Protein AF-A0A2H9L114-F1 (afdb_monomer_lite)

Foldseek 3Di:
DDDQDDDVVCVVVLVVLVVCVVVVPPVSVVVVVVVVVVVVVCVVPVVVVVPPPPVPGDDD

pLDDT: mean 72.31, std 15.53, range [40.88, 92.88]

Radius of gyration: 13.01 Å; chains: 1; bounding box: 33×22×29 Å

Secondary structure (DSSP, 8-state):
-------HHHHHHHHHHHHHHHTT-HHHHHHHHHHHHHHHHHHH-HHHHHTS-TTSSPP-

Sequence (60 aa):
MASFKMPPEFSRDFEQLKTRAAKGQVGAQKLLKLLDDAKKELSLDISAGEKIQKNLWPKE

Structure (mmCIF, N/CA/C/O backbone):
data_AF-A0A2H9L114-F1
#
_entry.id   AF-A0A2H9L114-F1
#
loop_
_atom_site.group_PDB
_atom_site.id
_atom_site.type_symbol
_atom_site.label_atom_id
_atom_site.label_alt_id
_atom_site.label_comp_id
_atom_site.label_asym_id
_atom_site.label_entity_id
_atom_site.label_seq_id
_atom_site.pdbx_PDB_ins_code
_atom_site.Cartn_x
_atom_site.Cartn_y
_atom_site.Cartn_z
_atom_site.occupancy
_atom_site.B_iso_or_equiv
_atom_site.auth_seq_id
_atom_site.auth_comp_id
_atom_site.auth_asym_id
_atom_site.auth_atom_id
_atom_site.pdbx_PDB_model_num
ATOM 1 N N . MET A 1 1 ? 19.033 -9.203 -4.952 1.00 40.88 1 MET A N 1
ATOM 2 C CA . MET A 1 1 ? 17.774 -8.568 -4.506 1.00 40.88 1 MET A CA 1
ATOM 3 C C . MET A 1 1 ? 18.031 -7.075 -4.382 1.00 40.88 1 MET A C 1
ATOM 5 O O . MET A 1 1 ? 18.745 -6.679 -3.470 1.00 40.88 1 MET A O 1
ATOM 9 N N . ALA A 1 2 ? 17.563 -6.270 -5.339 1.00 42.03 2 ALA A N 1
ATOM 10 C CA . ALA A 1 2 ? 17.702 -4.816 -5.267 1.00 42.03 2 ALA A CA 1
ATOM 11 C C . ALA A 1 2 ? 16.847 -4.293 -4.103 1.00 42.03 2 ALA A C 1
ATOM 13 O O . ALA A 1 2 ? 15.649 -4.567 -4.031 1.00 42.03 2 ALA A O 1
ATOM 14 N N . SER A 1 3 ? 17.478 -3.609 -3.152 1.00 44.03 3 SER A N 1
ATOM 15 C CA . SER A 1 3 ? 16.796 -3.064 -1.981 1.00 44.03 3 SER A CA 1
ATOM 16 C C . SER A 1 3 ? 16.148 -1.739 -2.373 1.00 44.03 3 SER A C 1
ATOM 18 O O . SER A 1 3 ? 16.832 -0.729 -2.524 1.00 44.03 3 SER A O 1
ATOM 20 N N . PHE A 1 4 ? 14.833 -1.753 -2.596 1.00 54.81 4 PHE A N 1
ATOM 21 C CA . PHE A 1 4 ? 14.052 -0.561 -2.921 1.00 54.81 4 PHE A CA 1
ATOM 22 C C . PHE A 1 4 ? 13.985 0.356 -1.691 1.00 54.81 4 PHE A C 1
ATOM 24 O O . PHE A 1 4 ? 13.178 0.146 -0.782 1.00 54.81 4 PHE A O 1
ATOM 31 N N . LYS A 1 5 ? 14.864 1.361 -1.628 1.00 56.66 5 LYS A N 1
ATOM 32 C CA . LYS A 1 5 ? 14.843 2.370 -0.562 1.00 56.66 5 LYS A CA 1
ATOM 33 C C . LYS A 1 5 ? 13.807 3.439 -0.906 1.00 56.66 5 LYS A C 1
ATOM 35 O O . LYS A 1 5 ? 14.024 4.262 -1.788 1.00 56.66 5 LYS A O 1
ATOM 40 N N . MET A 1 6 ? 12.674 3.419 -0.204 1.00 59.91 6 MET A N 1
ATOM 41 C CA . MET A 1 6 ? 11.692 4.501 -0.295 1.00 59.91 6 MET A CA 1
ATOM 42 C C . MET A 1 6 ? 12.261 5.788 0.325 1.00 59.91 6 MET A C 1
ATOM 44 O O . MET A 1 6 ? 12.866 5.714 1.400 1.00 59.91 6 MET A O 1
ATOM 48 N N . PRO A 1 7 ? 12.054 6.961 -0.303 1.00 61.06 7 PRO A N 1
ATOM 49 C CA . PRO A 1 7 ? 12.418 8.239 0.295 1.00 61.06 7 PRO A CA 1
ATOM 50 C C . PRO A 1 7 ? 11.722 8.435 1.654 1.00 61.06 7 PRO A C 1
ATOM 52 O O . PRO A 1 7 ? 10.591 7.980 1.837 1.00 61.06 7 PRO A O 1
ATOM 55 N N . PRO A 1 8 ? 12.344 9.150 2.605 1.00 57.97 8 PRO A N 1
ATOM 56 C CA . PRO A 1 8 ? 11.798 9.342 3.953 1.00 57.97 8 PRO A CA 1
ATOM 57 C C . PRO A 1 8 ? 10.435 10.056 3.978 1.00 57.97 8 PRO A C 1
ATOM 59 O O . PRO A 1 8 ? 9.642 9.842 4.895 1.00 57.97 8 PRO A O 1
ATOM 62 N N . GLU A 1 9 ? 10.139 10.865 2.961 1.00 56.81 9 GLU A N 1
ATOM 63 C CA . GLU A 1 9 ? 8.847 11.538 2.772 1.00 56.81 9 GLU A CA 1
ATOM 64 C C . GLU A 1 9 ? 7.716 10.523 2.554 1.00 56.81 9 GLU A C 1
ATOM 66 O O . GLU A 1 9 ? 6.684 10.578 3.227 1.00 56.81 9 GLU A O 1
ATOM 71 N N . PHE A 1 10 ? 7.970 9.502 1.728 1.00 68.12 10 PHE A N 1
ATOM 72 C CA . PHE A 1 10 ? 7.036 8.398 1.521 1.00 68.12 10 PHE A CA 1
ATOM 73 C C . PHE A 1 10 ? 6.804 7.605 2.804 1.00 68.12 10 PHE A C 1
ATOM 75 O O . PHE A 1 10 ? 5.693 7.138 3.031 1.00 68.12 10 PHE A O 1
ATOM 82 N N . SER A 1 11 ? 7.808 7.480 3.675 1.00 71.25 11 SER A N 1
ATOM 83 C CA . SER A 1 11 ? 7.664 6.774 4.952 1.00 71.25 11 SER A CA 1
ATOM 84 C C . SER A 1 11 ? 6.621 7.437 5.855 1.00 71.25 11 SER A C 1
ATOM 86 O O . SER A 1 11 ? 5.773 6.750 6.419 1.00 71.25 11 SER A O 1
ATOM 88 N N . ARG A 1 12 ? 6.631 8.773 5.970 1.00 79.06 12 ARG A N 1
ATOM 89 C CA . ARG A 1 12 ? 5.680 9.498 6.830 1.00 79.06 12 ARG A CA 1
ATOM 90 C C . ARG A 1 12 ? 4.254 9.427 6.288 1.00 79.06 12 ARG A C 1
ATOM 92 O O . ARG A 1 12 ? 3.325 9.171 7.058 1.00 79.06 12 ARG A O 1
ATOM 99 N N . ASP A 1 13 ? 4.082 9.625 4.987 1.00 79.94 13 ASP A N 1
ATOM 100 C CA . ASP A 1 13 ? 2.764 9.586 4.349 1.00 79.94 13 ASP A CA 1
ATOM 101 C C . ASP A 1 13 ? 2.187 8.167 4.325 1.00 79.94 13 ASP A C 1
ATOM 103 O O . ASP A 1 13 ? 0.995 7.968 4.571 1.00 79.94 13 ASP A O 1
ATOM 107 N N . PHE A 1 14 ? 3.039 7.157 4.134 1.00 82.19 14 PHE A N 1
ATOM 108 C CA . PHE A 1 14 ? 2.642 5.754 4.185 1.00 82.19 14 PHE A CA 1
ATOM 109 C C . PHE A 1 14 ? 2.220 5.325 5.596 1.00 82.19 14 PHE A C 1
ATOM 111 O O . PHE A 1 14 ? 1.215 4.631 5.746 1.00 82.19 14 PHE A O 1
ATOM 118 N N . GLU A 1 15 ? 2.906 5.783 6.647 1.00 85.56 15 GLU A N 1
ATOM 119 C CA . GLU A 1 15 ? 2.492 5.518 8.033 1.00 85.56 15 GLU A CA 1
ATOM 120 C C . GLU A 1 15 ? 1.165 6.209 8.393 1.00 85.56 15 GLU A C 1
ATOM 122 O O . GLU A 1 15 ? 0.294 5.613 9.041 1.00 85.56 15 GLU A O 1
ATOM 127 N N . GLN A 1 16 ? 0.936 7.436 7.910 1.00 87.69 16 GLN A N 1
ATO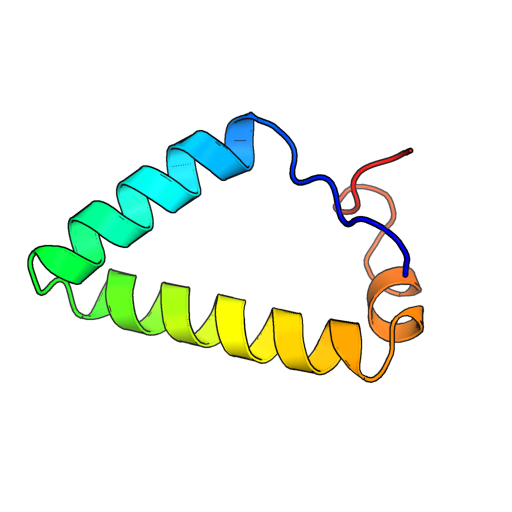M 128 C CA . GLN A 1 16 ? -0.369 8.088 8.054 1.00 87.69 16 GLN A CA 1
ATOM 129 C C . GLN A 1 16 ? -1.472 7.324 7.317 1.00 87.69 16 GLN A C 1
ATOM 131 O O . GLN A 1 16 ? -2.572 7.154 7.853 1.00 87.69 16 GLN A O 1
ATOM 136 N N . LEU A 1 17 ? -1.182 6.837 6.109 1.00 87.62 17 LEU A N 1
ATOM 137 C CA . LEU A 1 17 ? -2.109 6.050 5.306 1.00 87.62 17 LEU A CA 1
ATOM 138 C C . LEU A 1 17 ? -2.475 4.728 6.002 1.00 87.62 17 LEU A C 1
ATOM 140 O O . LEU A 1 17 ? -3.661 4.415 6.117 1.00 87.62 17 LEU A O 1
ATOM 144 N N . LYS A 1 18 ? -1.491 4.003 6.557 1.00 86.56 18 LYS A N 1
ATOM 145 C CA . LYS A 1 18 ? -1.716 2.810 7.397 1.00 86.56 18 LYS A CA 1
ATOM 146 C C . LYS A 1 18 ? -2.594 3.113 8.600 1.00 86.56 18 LYS A C 1
ATOM 148 O O . LYS A 1 18 ? -3.573 2.410 8.841 1.00 86.56 18 LYS A O 1
ATOM 153 N N . THR A 1 19 ? -2.287 4.189 9.320 1.00 91.50 19 THR A N 1
ATOM 154 C CA . THR A 1 19 ? -3.051 4.60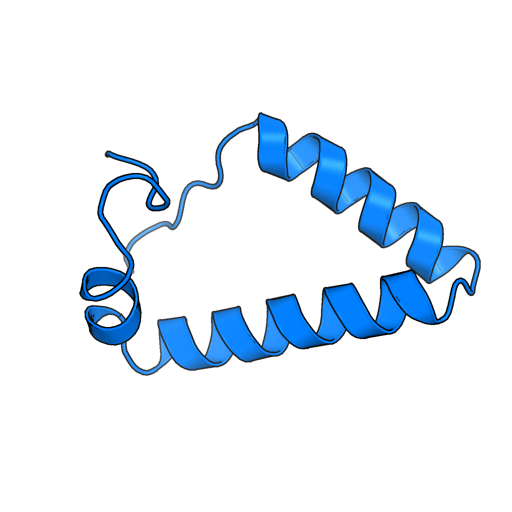5 10.502 1.00 91.50 19 THR A CA 1
ATOM 155 C C . THR A 1 19 ? -4.512 4.889 10.147 1.00 91.50 19 THR A C 1
ATOM 157 O O . THR A 1 19 ? -5.428 4.480 10.858 1.00 91.50 19 THR A O 1
ATOM 160 N N . ARG A 1 20 ? -4.757 5.572 9.025 1.00 89.88 20 ARG A N 1
ATOM 161 C CA . ARG A 1 20 ? -6.107 5.877 8.531 1.00 89.88 20 ARG A CA 1
ATOM 162 C C . ARG A 1 20 ? -6.865 4.626 8.084 1.00 89.88 20 ARG A C 1
ATOM 164 O O . ARG A 1 20 ? -8.045 4.488 8.401 1.00 89.88 20 ARG A O 1
ATOM 171 N N . ALA A 1 21 ? -6.193 3.696 7.412 1.00 90.00 21 ALA A N 1
ATOM 172 C CA . ALA A 1 21 ? -6.778 2.418 7.018 1.00 90.00 21 ALA A CA 1
ATOM 173 C C . ALA A 1 21 ? -7.144 1.540 8.226 1.00 90.00 21 ALA A C 1
ATOM 175 O O . ALA A 1 21 ? -8.215 0.930 8.233 1.00 90.00 21 ALA A O 1
ATOM 176 N N . ALA A 1 22 ? -6.299 1.532 9.264 1.00 88.75 22 ALA A N 1
ATOM 177 C CA . ALA A 1 22 ? -6.554 0.837 10.527 1.00 88.75 22 AL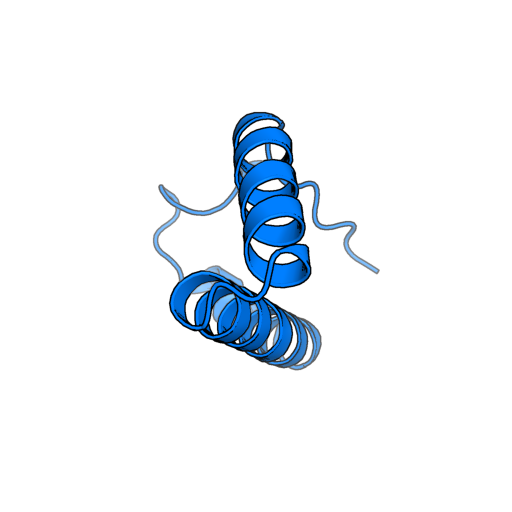A A CA 1
ATOM 178 C C . ALA A 1 22 ? -7.764 1.416 11.278 1.00 88.75 22 ALA A C 1
ATOM 180 O O . ALA A 1 22 ? -8.508 0.681 11.918 1.00 88.75 22 ALA A O 1
ATOM 181 N N . LYS A 1 23 ? -8.021 2.723 11.135 1.00 92.38 23 LYS A N 1
ATOM 182 C CA . LYS A 1 23 ? -9.228 3.396 11.649 1.00 92.38 23 LYS A CA 1
ATOM 183 C C . LYS A 1 23 ? -10.493 3.135 10.812 1.00 92.38 23 LYS A C 1
ATOM 185 O O . LYS A 1 23 ? -11.515 3.767 11.055 1.00 92.38 23 LYS A O 1
ATOM 190 N N . GLY A 1 24 ? -10.438 2.250 9.813 1.00 89.00 24 GLY A N 1
ATOM 191 C CA . GLY A 1 24 ? -11.592 1.882 8.987 1.00 89.00 24 GLY A CA 1
ATOM 192 C C . GLY A 1 24 ? -11.895 2.847 7.838 1.00 89.00 24 GLY A C 1
ATOM 193 O O . GLY A 1 24 ? -12.960 2.759 7.230 1.00 89.00 24 GLY A O 1
ATOM 194 N N . GLN A 1 25 ? -10.983 3.769 7.496 1.00 92.88 25 GLN A N 1
ATOM 195 C CA . GLN A 1 25 ? -11.183 4.620 6.321 1.00 92.88 25 GLN A CA 1
ATOM 196 C C . GLN A 1 25 ? -11.031 3.803 5.031 1.00 92.88 25 GLN A C 1
ATOM 198 O O . GLN A 1 25 ? -9.921 3.465 4.617 1.00 92.88 25 GLN A O 1
ATOM 203 N N . VAL A 1 26 ? -12.155 3.546 4.357 1.00 90.44 26 VAL A N 1
ATOM 204 C CA . VAL A 1 26 ? -12.235 2.732 3.128 1.00 90.44 26 VAL A CA 1
ATOM 205 C C . VAL A 1 26 ? -11.312 3.252 2.022 1.00 90.44 26 VAL A C 1
ATOM 207 O O . VAL A 1 26 ? -10.664 2.468 1.332 1.00 90.44 26 VAL A O 1
ATOM 210 N N . GLY A 1 27 ? -11.205 4.575 1.862 1.00 88.06 27 GLY A N 1
ATOM 211 C CA . GLY A 1 27 ? -10.300 5.182 0.880 1.00 88.06 27 GLY A CA 1
ATOM 212 C C . GLY A 1 27 ? -8.829 4.842 1.139 1.00 88.06 27 GLY A C 1
ATOM 213 O O . GLY A 1 27 ? -8.108 4.484 0.212 1.00 88.06 27 GLY A O 1
ATOM 214 N N . ALA A 1 28 ? -8.404 4.866 2.406 1.00 88.31 28 ALA A N 1
ATOM 215 C CA . ALA A 1 28 ? -7.037 4.531 2.796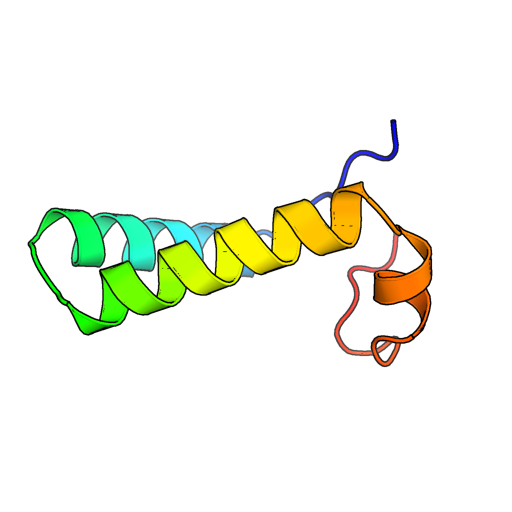 1.00 88.31 28 ALA A CA 1
ATOM 216 C C . ALA A 1 28 ? -6.734 3.034 2.609 1.00 88.31 28 ALA A C 1
ATOM 218 O O . ALA A 1 28 ? -5.656 2.680 2.141 1.00 88.31 28 ALA A O 1
ATOM 219 N N . GLN A 1 29 ? -7.700 2.157 2.897 1.00 87.88 29 GLN A N 1
ATOM 220 C CA . GLN A 1 29 ? -7.575 0.715 2.649 1.00 87.88 29 GLN A CA 1
ATOM 221 C C . GLN A 1 29 ? -7.416 0.402 1.155 1.00 87.88 29 GLN A C 1
ATOM 223 O O . GLN A 1 29 ? -6.542 -0.377 0.778 1.00 87.88 29 GLN A O 1
ATOM 228 N N . LYS A 1 30 ? -8.221 1.044 0.294 1.00 91.38 30 LYS A N 1
ATOM 229 C CA . LYS A 1 30 ? -8.115 0.898 -1.167 1.00 91.38 30 LYS A CA 1
ATOM 230 C C . LYS A 1 30 ? -6.745 1.338 -1.681 1.00 91.38 30 LYS A C 1
ATOM 232 O O . LYS A 1 30 ? -6.133 0.624 -2.466 1.00 91.38 30 LYS A O 1
ATOM 237 N N . LEU A 1 31 ? -6.254 2.480 -1.203 1.00 88.56 31 LEU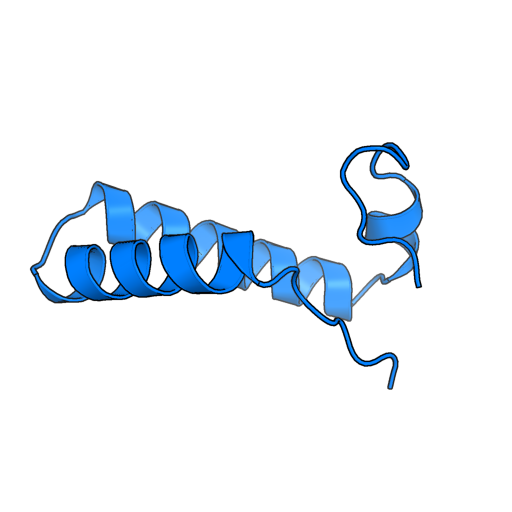 A N 1
ATOM 238 C CA . LEU A 1 31 ? -4.933 3.001 -1.555 1.00 88.56 31 LEU A CA 1
ATOM 239 C C . LEU A 1 31 ? -3.799 2.059 -1.134 1.00 88.56 31 LEU A C 1
ATOM 241 O O . LEU A 1 31 ? -2.904 1.800 -1.931 1.00 88.56 31 LEU A O 1
ATOM 245 N N . LEU A 1 32 ? -3.848 1.497 0.078 1.00 86.94 32 LEU A N 1
ATOM 246 C CA . LEU A 1 32 ? -2.846 0.520 0.518 1.00 86.94 32 LEU A CA 1
ATOM 247 C C . LEU A 1 32 ? -2.853 -0.745 -0.333 1.00 86.94 32 LEU A C 1
ATOM 249 O O . LEU A 1 32 ? -1.785 -1.253 -0.657 1.00 86.94 32 LEU A O 1
ATOM 253 N N . LYS A 1 33 ? -4.039 -1.230 -0.714 1.00 88.12 33 LYS A N 1
ATOM 254 C CA . LYS A 1 33 ? -4.157 -2.396 -1.589 1.00 88.12 33 LYS A CA 1
ATOM 255 C C . LYS A 1 33 ? -3.521 -2.138 -2.957 1.00 88.12 33 LYS A C 1
ATOM 257 O O . LYS A 1 33 ? -2.718 -2.945 -3.399 1.00 88.12 33 LYS A O 1
ATOM 262 N N . LEU A 1 34 ? -3.807 -0.988 -3.572 1.00 87.62 34 LEU A N 1
ATOM 263 C CA . LEU A 1 34 ? -3.195 -0.600 -4.849 1.00 87.62 34 LEU A CA 1
ATOM 264 C C . LEU A 1 34 ? -1.666 -0.531 -4.760 1.00 87.62 34 LEU A C 1
ATOM 266 O O . LEU A 1 34 ? -0.976 -0.977 -5.671 1.00 87.62 34 LEU A O 1
ATOM 270 N N . LEU A 1 35 ? -1.131 0.001 -3.657 1.00 84.69 35 LEU A N 1
ATOM 271 C CA . LEU A 1 35 ? 0.315 0.050 -3.434 1.00 84.69 35 LEU A CA 1
ATOM 272 C C . LEU A 1 35 ? 0.932 -1.344 -3.257 1.00 84.69 35 LEU A C 1
ATOM 274 O O . LEU A 1 35 ? 2.065 -1.559 -3.678 1.00 84.69 35 LEU A O 1
ATOM 278 N N . ASP A 1 36 ? 0.224 -2.276 -2.620 1.00 84.06 36 ASP A N 1
ATOM 279 C CA . ASP A 1 36 ? 0.684 -3.658 -2.448 1.00 84.06 36 ASP A CA 1
ATOM 280 C C . ASP A 1 36 ? 0.681 -4.429 -3.774 1.00 84.06 36 ASP A C 1
ATOM 282 O O . ASP A 1 36 ? 1.669 -5.082 -4.112 1.00 84.06 36 ASP A O 1
ATOM 286 N N . ASP A 1 37 ? -0.386 -4.280 -4.561 1.00 84.94 37 ASP A N 1
ATOM 287 C CA . ASP A 1 37 ? -0.509 -4.890 -5.887 1.00 84.94 37 ASP A CA 1
ATOM 288 C C . ASP A 1 37 ? 0.579 -4.346 -6.834 1.00 84.94 37 ASP A C 1
ATOM 290 O O . ASP A 1 37 ? 1.318 -5.123 -7.439 1.00 84.94 37 ASP A O 1
ATOM 294 N N . ALA A 1 38 ? 0.801 -3.027 -6.848 1.00 82.00 38 ALA A N 1
ATOM 295 C CA . ALA A 1 38 ? 1.873 -2.411 -7.631 1.00 82.00 38 ALA A CA 1
ATOM 296 C C . ALA A 1 38 ? 3.276 -2.891 -7.209 1.00 82.00 38 ALA A C 1
ATOM 298 O O . ALA A 1 38 ? 4.139 -3.115 -8.056 1.00 82.00 38 ALA A O 1
ATOM 299 N N . LYS A 1 39 ? 3.526 -3.092 -5.904 1.00 77.38 39 LYS A N 1
ATOM 300 C CA . LYS A 1 39 ? 4.798 -3.663 -5.420 1.00 77.38 39 LYS A CA 1
ATOM 301 C C . LYS A 1 39 ? 5.000 -5.097 -5.897 1.00 77.38 39 LYS A C 1
ATOM 303 O O . LYS A 1 39 ? 6.121 -5.455 -6.248 1.00 77.38 39 LYS A O 1
ATOM 308 N N . LYS A 1 40 ? 3.942 -5.911 -5.906 1.00 77.94 40 LYS A N 1
ATOM 309 C CA . LYS A 1 40 ? 4.000 -7.281 -6.433 1.00 77.94 40 LYS A CA 1
ATOM 310 C C . LYS A 1 40 ? 4.322 -7.275 -7.921 1.00 77.94 40 LYS A C 1
ATOM 312 O O . LYS A 1 40 ? 5.241 -7.981 -8.325 1.00 77.94 40 LYS A O 1
ATOM 317 N N . GLU A 1 41 ? 3.650 -6.442 -8.708 1.00 75.06 41 GLU A N 1
ATOM 318 C CA . GLU A 1 41 ? 3.920 -6.303 -10.144 1.00 75.06 41 GLU A CA 1
ATOM 319 C C . GLU A 1 41 ? 5.368 -5.866 -10.414 1.00 75.06 41 GLU A C 1
ATOM 321 O O . GLU A 1 41 ? 6.070 -6.512 -11.189 1.00 75.06 41 GLU A O 1
ATOM 326 N N . LEU A 1 42 ? 5.868 -4.863 -9.685 1.00 71.81 42 LEU A N 1
ATOM 327 C CA . LEU A 1 42 ? 7.264 -4.416 -9.780 1.00 71.81 42 LEU A CA 1
ATOM 328 C C . LEU A 1 42 ? 8.280 -5.477 -9.326 1.00 71.81 42 LEU A C 1
ATOM 330 O O . LEU A 1 42 ? 9.418 -5.475 -9.786 1.00 71.81 42 LEU A O 1
ATOM 334 N N . SER A 1 43 ? 7.901 -6.379 -8.416 1.00 67.44 43 SER A N 1
ATOM 335 C CA . SER A 1 43 ? 8.768 -7.486 -7.988 1.00 67.44 43 SER A CA 1
ATOM 336 C C . SER A 1 43 ? 8.863 -8.611 -9.023 1.00 67.44 43 SER A C 1
ATOM 338 O O . SER A 1 43 ? 9.862 -9.329 -9.044 1.00 67.44 43 SER A O 1
ATOM 340 N N . LEU A 1 44 ? 7.839 -8.753 -9.872 1.00 74.44 44 LEU A N 1
ATOM 341 C CA . LEU A 1 44 ? 7.790 -9.730 -10.960 1.00 74.44 44 LEU A CA 1
ATOM 342 C C . LEU A 1 44 ? 8.503 -9.210 -12.213 1.00 74.44 44 LEU A C 1
ATOM 344 O O . LEU A 1 44 ? 9.131 -9.993 -12.922 1.00 74.44 44 LEU A O 1
ATOM 348 N N . ASP A 1 45 ? 8.437 -7.901 -12.458 1.00 70.94 45 ASP A N 1
ATOM 349 C CA . ASP A 1 45 ? 9.117 -7.230 -13.563 1.00 70.94 45 ASP A CA 1
ATOM 350 C C . ASP A 1 45 ? 9.712 -5.891 -13.098 1.00 70.94 45 ASP A C 1
ATOM 352 O O . ASP A 1 45 ? 9.061 -4.845 -13.113 1.00 70.94 45 ASP A O 1
ATOM 356 N N . ILE A 1 46 ? 10.984 -5.916 -12.691 1.00 64.44 46 ILE A N 1
ATOM 357 C CA . ILE A 1 46 ? 11.707 -4.715 -12.242 1.00 64.44 46 ILE A CA 1
ATOM 358 C C . ILE A 1 46 ? 11.839 -3.695 -13.391 1.00 64.44 46 ILE A C 1
ATOM 360 O O . ILE A 1 46 ? 11.831 -2.486 -13.142 1.00 64.44 46 ILE A O 1
ATOM 364 N N . SER A 1 47 ? 11.865 -4.152 -14.650 1.00 63.72 47 SER A N 1
ATOM 365 C CA . SER A 1 47 ? 11.911 -3.284 -15.834 1.00 63.72 47 SER A CA 1
ATOM 366 C C . SER A 1 47 ? 10.599 -2.533 -16.082 1.00 63.72 47 SER A C 1
ATOM 368 O O . SER A 1 47 ? 10.589 -1.529 -16.801 1.00 63.72 47 SER A O 1
ATOM 370 N N . ALA A 1 48 ? 9.493 -2.927 -15.439 1.00 63.50 48 ALA A N 1
ATOM 371 C CA . ALA A 1 48 ? 8.278 -2.115 -15.403 1.00 63.50 48 ALA A CA 1
ATOM 372 C C . ALA A 1 48 ? 8.501 -0.792 -14.644 1.00 63.50 48 ALA A C 1
ATOM 374 O O . ALA A 1 48 ? 7.949 0.240 -15.031 1.00 63.50 48 ALA A O 1
ATOM 375 N N . GLY A 1 49 ? 9.366 -0.794 -13.622 1.00 60.56 49 GLY A N 1
ATOM 376 C CA . GLY A 1 49 ? 9.777 0.406 -12.889 1.00 60.56 49 GLY A CA 1
ATOM 377 C C . GLY A 1 49 ? 10.690 1.326 -13.701 1.00 60.56 49 GLY A C 1
ATOM 378 O O . GLY A 1 49 ? 10.587 2.544 -13.599 1.00 60.56 49 GLY A O 1
ATOM 379 N N . GLU A 1 50 ? 11.520 0.765 -14.583 1.00 60.41 50 GLU A N 1
ATOM 380 C CA . GLU A 1 50 ? 12.424 1.534 -15.456 1.00 60.41 50 GLU A CA 1
ATOM 381 C C . GLU A 1 50 ? 11.677 2.389 -16.496 1.00 60.41 50 GLU A C 1
ATOM 383 O O . GLU A 1 50 ? 12.205 3.397 -16.970 1.00 60.41 50 GLU A O 1
ATOM 388 N N . LYS A 1 51 ? 10.432 2.015 -16.834 1.00 61.19 51 LYS A N 1
ATOM 389 C CA . LYS A 1 51 ? 9.541 2.791 -17.716 1.00 61.19 51 LYS A CA 1
ATOM 390 C C . LYS A 1 51 ? 8.857 3.961 -17.007 1.00 61.19 51 LYS A C 1
ATOM 392 O O . LYS A 1 51 ? 8.294 4.828 -17.679 1.00 61.19 51 LYS A O 1
ATOM 397 N N . ILE A 1 52 ? 8.884 4.006 -15.675 1.00 61.91 52 ILE A N 1
ATOM 398 C CA . ILE A 1 52 ? 8.360 5.139 -14.913 1.00 61.91 52 ILE A CA 1
ATOM 399 C C . ILE A 1 52 ? 9.322 6.309 -15.122 1.00 61.91 52 ILE A C 1
ATOM 401 O O . ILE A 1 52 ? 10.537 6.164 -14.998 1.00 61.91 52 ILE A O 1
ATOM 405 N N . GLN A 1 53 ? 8.783 7.478 -15.486 1.00 53.25 53 GLN A N 1
ATOM 406 C CA . GLN A 1 53 ? 9.595 8.670 -15.730 1.00 53.25 53 GLN A CA 1
ATOM 407 C C . GLN A 1 53 ? 10.588 8.881 -14.579 1.00 53.25 53 GLN A C 1
ATOM 409 O O . GLN A 1 53 ? 10.190 8.929 -13.416 1.00 53.25 53 GLN A O 1
ATOM 414 N N . LYS A 1 54 ? 11.873 9.064 -14.914 1.00 56.34 54 LYS A N 1
ATOM 415 C CA . LYS A 1 54 ? 13.015 9.186 -13.979 1.00 56.34 54 LYS A CA 1
ATOM 416 C C . LYS A 1 54 ? 12.867 10.267 -12.893 1.00 56.34 54 LYS A C 1
ATOM 418 O O . LYS A 1 54 ? 13.693 10.338 -11.991 1.00 56.34 54 LYS A O 1
ATOM 423 N N . ASN A 1 55 ? 11.841 11.110 -12.985 1.00 55.53 55 ASN A N 1
ATOM 424 C CA . ASN A 1 55 ? 11.503 12.141 -12.005 1.00 55.53 55 ASN A CA 1
ATOM 425 C C . ASN A 1 55 ? 10.662 11.604 -10.830 1.00 55.53 55 ASN A C 1
ATOM 427 O O . ASN A 1 55 ? 10.535 12.290 -9.823 1.00 55.53 55 ASN A O 1
ATOM 431 N N . LEU A 1 56 ? 10.084 10.406 -10.961 1.00 54.03 56 LEU A N 1
ATOM 432 C CA . LEU A 1 56 ? 9.250 9.741 -9.950 1.00 54.03 56 LEU A CA 1
ATOM 433 C C . LEU A 1 56 ? 9.929 8.505 -9.338 1.00 54.03 56 LEU A C 1
ATOM 435 O O . LEU A 1 56 ? 9.366 7.877 -8.443 1.00 54.03 56 LEU A O 1
ATOM 439 N N . TRP A 1 57 ? 11.128 8.152 -9.810 1.00 47.34 57 TRP A N 1
ATOM 440 C CA . TRP A 1 57 ? 11.906 7.026 -9.299 1.00 47.34 57 TRP A CA 1
ATOM 441 C C . TRP A 1 57 ? 13.012 7.529 -8.361 1.00 47.34 57 TRP A C 1
ATOM 443 O O . TRP A 1 57 ? 13.698 8.494 -8.717 1.00 47.34 57 TRP A O 1
ATOM 453 N N . PRO A 1 58 ? 13.214 6.92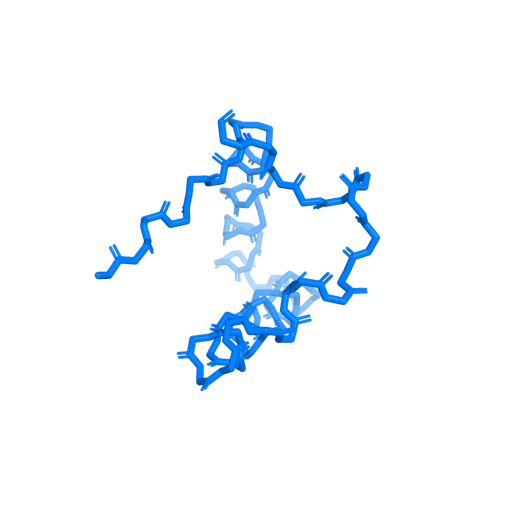0 -7.176 1.00 49.09 58 PRO A N 1
ATOM 454 C CA . PRO A 1 58 ? 14.327 7.290 -6.314 1.00 49.09 58 PRO A CA 1
ATOM 455 C C . PRO A 1 58 ? 15.641 6.997 -7.046 1.00 49.09 58 PRO A C 1
ATOM 457 O O . PRO A 1 58 ? 15.876 5.879 -7.505 1.00 49.09 58 PRO A O 1
ATOM 460 N N . LYS A 1 59 ? 16.473 8.030 -7.202 1.00 48.00 59 LYS A N 1
ATOM 461 C CA . LYS A 1 59 ? 17.846 7.875 -7.689 1.00 48.00 59 LYS A CA 1
ATOM 462 C C . LYS A 1 59 ? 18.664 7.211 -6.581 1.00 48.00 59 LYS A C 1
ATOM 464 O O . LYS A 1 59 ? 18.477 7.566 -5.416 1.00 48.00 59 LYS A O 1
ATOM 469 N N . GLU A 1 60 ? 19.483 6.232 -6.961 1.00 54.75 60 GLU A N 1
ATOM 470 C CA . GLU A 1 60 ? 20.440 5.560 -6.067 1.00 54.75 60 GLU A CA 1
ATOM 471 C C . GLU A 1 60 ? 21.321 6.545 -5.289 1.00 54.75 60 GLU A C 1
ATOM 473 O O . GLU A 1 60 ? 21.682 7.602 -5.862 1.00 54.75 60 GLU A O 1
#